Protein AF-A0AAW1JU58-F1 (afdb_monomer_lite)

pLDDT: mean 82.33, std 15.54, range [40.44, 94.75]

Organism: Popillia japonica (NCB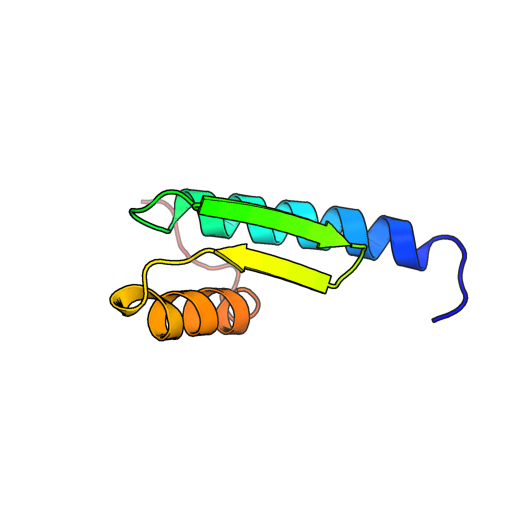I:txid7064)

Structure (mmCIF, N/CA/C/O backbone):
data_AF-A0AAW1JU58-F1
#
_entry.id   AF-A0AAW1JU58-F1
#
loop_
_atom_site.group_PDB
_atom_site.id
_atom_site.type_symbol
_atom_site.label_atom_id
_atom_site.label_alt_id
_atom_site.label_comp_id
_atom_site.label_asym_id
_atom_site.label_entity_id
_atom_site.label_seq_id
_atom_site.pdbx_PDB_ins_code
_atom_site.Cartn_x
_atom_site.Cartn_y
_atom_site.Cartn_z
_atom_site.occupancy
_atom_site.B_iso_or_equiv
_atom_site.auth_seq_id
_atom_site.auth_comp_id
_atom_site.auth_asym_id
_atom_site.auth_atom_id
_atom_site.pdbx_PDB_model_num
ATOM 1 N N . MET A 1 1 ? 12.366 9.498 -14.844 1.00 60.44 1 MET A N 1
ATOM 2 C CA . MET A 1 1 ? 11.362 8.679 -15.554 1.00 60.44 1 MET A CA 1
ATOM 3 C C . MET A 1 1 ? 11.896 8.357 -16.947 1.00 60.44 1 MET A C 1
ATOM 5 O O . MET A 1 1 ? 11.813 9.215 -17.812 1.00 60.44 1 MET A O 1
ATOM 9 N N . GLY A 1 2 ? 12.563 7.218 -17.161 1.00 74.44 2 GLY A N 1
ATOM 10 C CA . GLY A 1 2 ? 13.131 6.916 -18.492 1.00 74.44 2 GLY A CA 1
ATOM 11 C C . GLY A 1 2 ? 14.233 5.857 -18.528 1.00 74.44 2 GLY A C 1
ATOM 12 O O . GLY A 1 2 ? 14.580 5.379 -19.602 1.00 74.44 2 GLY A O 1
ATOM 13 N N . SER A 1 3 ? 14.762 5.460 -17.368 1.00 85.06 3 SER A N 1
ATOM 14 C CA . SER A 1 3 ? 15.587 4.256 -17.266 1.00 85.06 3 SER A CA 1
ATOM 15 C C . SER A 1 3 ? 14.686 3.026 -17.208 1.00 85.06 3 SER A C 1
ATOM 17 O O . SER A 1 3 ? 13.687 3.027 -16.486 1.00 85.06 3 SER A O 1
ATOM 19 N N . SER A 1 4 ? 15.070 1.963 -17.913 1.00 85.50 4 SER A N 1
ATOM 20 C CA . SER A 1 4 ? 14.415 0.650 -17.840 1.00 85.50 4 SER A CA 1
ATOM 21 C C . SER A 1 4 ? 14.462 0.035 -16.437 1.00 85.50 4 SER A C 1
ATOM 23 O O . SER A 1 4 ? 13.654 -0.833 -16.126 1.00 85.50 4 SER A O 1
ATOM 25 N N . LEU A 1 5 ? 15.367 0.507 -15.573 1.00 87.75 5 LEU A N 1
ATOM 26 C CA . LEU A 1 5 ? 15.472 0.063 -14.185 1.00 87.75 5 LEU A CA 1
ATOM 27 C C . LEU A 1 5 ? 14.461 0.758 -13.259 1.00 87.75 5 LEU A C 1
ATOM 29 O O . LEU A 1 5 ? 14.107 0.210 -12.220 1.00 87.75 5 LEU A O 1
ATOM 33 N N . SER A 1 6 ? 13.994 1.963 -13.606 1.00 89.56 6 SER A N 1
ATOM 34 C CA . SER A 1 6 ? 13.127 2.760 -12.726 1.00 89.56 6 SER A CA 1
ATOM 35 C C . SER A 1 6 ? 11.842 2.032 -12.298 1.00 89.56 6 SER A C 1
ATOM 37 O O . SER A 1 6 ? 11.552 2.064 -11.104 1.00 89.56 6 SER A O 1
ATOM 39 N N . PRO A 1 7 ? 11.108 1.330 -13.189 1.00 89.12 7 PRO A N 1
ATOM 40 C CA . PRO A 1 7 ? 9.908 0.590 -12.793 1.00 89.12 7 PRO A CA 1
ATOM 41 C C . PRO 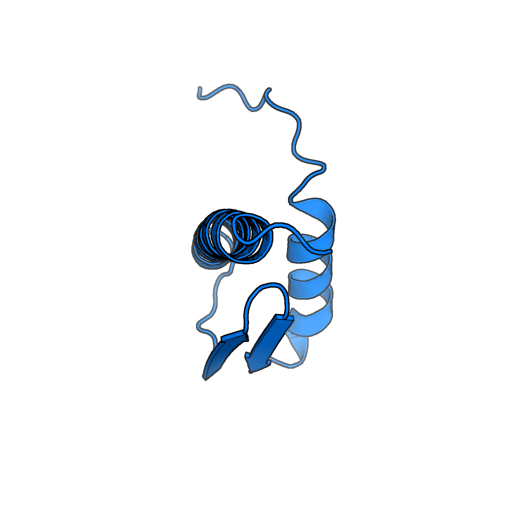A 1 7 ? 10.210 -0.566 -11.834 1.00 89.12 7 PRO A C 1
ATOM 43 O O . PRO A 1 7 ? 9.432 -0.828 -10.927 1.00 89.12 7 PRO A O 1
ATOM 46 N N . ILE A 1 8 ? 11.359 -1.229 -12.006 1.00 89.56 8 ILE A N 1
ATOM 47 C CA . ILE A 1 8 ? 11.784 -2.349 -11.154 1.00 89.56 8 ILE A CA 1
ATOM 48 C C . ILE A 1 8 ? 12.076 -1.846 -9.740 1.00 89.56 8 ILE A C 1
ATOM 50 O O . ILE A 1 8 ? 11.648 -2.444 -8.759 1.00 89.56 8 ILE A O 1
ATOM 54 N N . VAL A 1 9 ? 12.796 -0.728 -9.629 1.00 90.62 9 VAL A N 1
ATOM 55 C CA . VAL A 1 9 ? 13.098 -0.130 -8.324 1.00 90.62 9 VAL A CA 1
ATOM 56 C C . VAL A 1 9 ? 11.818 0.353 -7.643 1.00 90.62 9 VAL A C 1
ATOM 58 O O . VAL A 1 9 ? 11.646 0.093 -6.455 1.00 90.62 9 VAL A O 1
ATOM 61 N N . ALA A 1 10 ? 10.911 0.998 -8.383 1.00 89.31 10 ALA A N 1
ATOM 62 C CA . ALA A 1 10 ? 9.616 1.419 -7.854 1.00 89.31 10 ALA A CA 1
ATOM 63 C C . ALA A 1 10 ? 8.817 0.224 -7.310 1.00 89.31 10 ALA A C 1
ATOM 65 O O . ALA A 1 10 ? 8.339 0.279 -6.181 1.00 89.31 10 ALA A O 1
ATOM 66 N N . ASP A 1 11 ? 8.767 -0.885 -8.051 1.00 90.38 11 ASP A N 1
ATOM 67 C CA . ASP A 1 11 ? 8.077 -2.100 -7.617 1.00 90.38 11 ASP A CA 1
ATOM 68 C C . ASP A 1 11 ? 8.686 -2.704 -6.338 1.00 90.38 11 ASP A C 1
ATOM 70 O O . ASP A 1 11 ? 7.969 -3.029 -5.392 1.00 90.38 11 ASP A O 1
ATOM 74 N N . VAL A 1 12 ? 10.017 -2.798 -6.240 1.00 91.00 12 VAL A N 1
ATOM 75 C CA . VAL A 1 12 ? 10.695 -3.309 -5.030 1.00 91.00 12 VAL A CA 1
ATOM 76 C C . VAL A 1 12 ? 10.419 -2.427 -3.808 1.00 91.00 12 VAL A C 1
ATOM 78 O O . VAL A 1 12 ? 10.141 -2.936 -2.714 1.00 91.00 12 VAL A O 1
ATOM 81 N N . VAL A 1 13 ? 10.482 -1.105 -3.981 1.00 90.50 13 VAL A N 1
ATOM 82 C CA . VAL A 1 13 ? 10.217 -0.142 -2.905 1.00 90.50 13 VAL A CA 1
ATOM 83 C C . VAL A 1 13 ? 8.760 -0.237 -2.455 1.00 90.50 13 VAL A C 1
ATOM 85 O O . VAL A 1 13 ? 8.505 -0.394 -1.261 1.00 90.50 13 VAL A O 1
ATOM 88 N N . MET A 1 14 ? 7.812 -0.232 -3.392 1.00 90.88 14 MET A N 1
ATOM 89 C CA . MET A 1 14 ? 6.384 -0.319 -3.087 1.00 90.88 14 MET A CA 1
ATOM 90 C C . MET A 1 14 ? 6.012 -1.630 -2.396 1.00 90.88 14 MET A C 1
ATOM 92 O O . MET A 1 14 ? 5.299 -1.608 -1.395 1.00 90.88 14 MET A O 1
ATOM 96 N N . ASN A 1 15 ? 6.565 -2.763 -2.835 1.00 89.69 15 ASN A N 1
ATOM 97 C CA . ASN A 1 15 ? 6.363 -4.047 -2.159 1.00 89.69 15 ASN A CA 1
ATOM 98 C C . ASN A 1 15 ? 6.847 -4.020 -0.699 1.00 89.69 15 ASN A C 1
ATOM 100 O O . ASN A 1 15 ? 6.205 -4.586 0.188 1.00 89.69 15 ASN A O 1
ATOM 104 N N . THR A 1 16 ? 7.961 -3.334 -0.430 1.00 89.69 16 THR A N 1
ATOM 105 C CA . THR A 1 16 ? 8.506 -3.187 0.928 1.00 89.69 1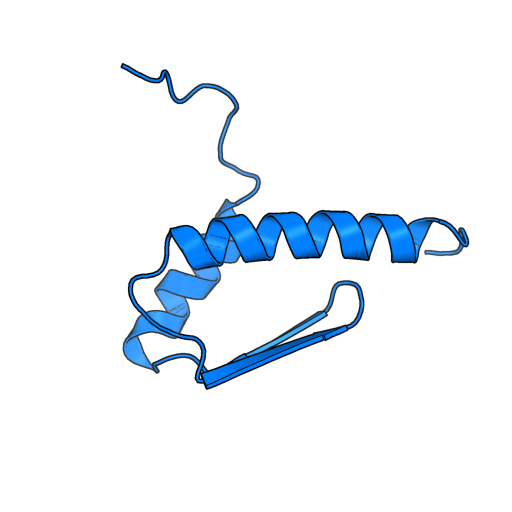6 THR A CA 1
ATOM 106 C C . THR A 1 16 ? 7.607 -2.308 1.798 1.00 89.69 16 THR A C 1
ATOM 108 O O . THR A 1 16 ? 7.268 -2.688 2.920 1.00 89.69 16 THR A O 1
ATOM 111 N N . VAL A 1 17 ? 7.167 -1.164 1.267 1.00 89.25 17 VAL A N 1
ATOM 112 C CA . VAL A 1 17 ? 6.234 -0.242 1.935 1.00 89.25 17 VAL A CA 1
ATOM 113 C C . VAL A 1 17 ? 4.929 -0.955 2.287 1.00 89.25 17 VAL A C 1
ATOM 115 O O . VAL A 1 17 ? 4.492 -0.924 3.437 1.00 89.25 17 VAL A O 1
ATOM 118 N N . LEU A 1 18 ? 4.343 -1.672 1.326 1.00 89.50 18 LEU A N 1
ATOM 119 C CA . LEU A 1 18 ? 3.095 -2.404 1.523 1.00 89.50 18 LEU A CA 1
ATOM 120 C C . LEU A 1 18 ? 3.214 -3.490 2.584 1.00 89.50 18 LEU A C 1
ATOM 122 O O . LEU A 1 18 ? 2.295 -3.656 3.385 1.00 89.50 18 LEU A O 1
ATOM 126 N N . LYS A 1 19 ? 4.330 -4.225 2.609 1.00 88.88 19 LYS A N 1
ATOM 127 C CA . LYS A 1 19 ? 4.573 -5.237 3.638 1.00 88.88 19 LYS A CA 1
ATOM 128 C C . LYS A 1 19 ? 4.592 -4.608 5.033 1.00 88.88 19 LYS A C 1
ATOM 130 O O . LYS A 1 19 ? 3.852 -5.053 5.902 1.00 88.88 19 LYS A O 1
ATOM 135 N N . ASN A 1 20 ? 5.349 -3.526 5.209 1.00 88.25 20 ASN A N 1
ATOM 136 C CA . ASN A 1 20 ? 5.448 -2.829 6.493 1.00 88.25 20 ASN A CA 1
ATOM 137 C C . ASN A 1 20 ? 4.101 -2.272 6.968 1.00 88.25 20 ASN A C 1
ATOM 139 O O . ASN A 1 20 ? 3.827 -2.268 8.164 1.00 88.25 20 ASN A O 1
ATOM 143 N N . ILE A 1 21 ? 3.267 -1.789 6.047 1.00 87.81 21 ILE A N 1
ATOM 144 C CA . ILE A 1 21 ? 1.940 -1.255 6.372 1.00 87.81 21 ILE A CA 1
ATOM 145 C C . ILE A 1 21 ? 0.976 -2.367 6.758 1.00 87.81 21 ILE A C 1
ATOM 147 O O . ILE A 1 21 ? 0.277 -2.234 7.759 1.00 87.81 21 ILE A O 1
ATOM 151 N N . ARG A 1 22 ? 0.953 -3.471 6.001 1.00 86.12 22 ARG A N 1
ATOM 152 C CA . ARG A 1 22 ? 0.099 -4.629 6.309 1.00 86.12 22 ARG A CA 1
ATOM 153 C C . ARG A 1 22 ? 0.356 -5.173 7.711 1.00 86.12 22 ARG A C 1
ATOM 155 O O . ARG A 1 22 ? -0.595 -5.573 8.368 1.00 86.12 22 ARG A O 1
ATOM 162 N N . ASP A 1 23 ? 1.606 -5.143 8.163 1.00 85.81 23 ASP A N 1
ATOM 163 C CA . ASP A 1 23 ? 1.984 -5.614 9.497 1.00 85.81 23 ASP A CA 1
ATOM 164 C C . ASP A 1 23 ? 1.567 -4.641 10.625 1.00 85.81 23 ASP A C 1
ATOM 166 O O . ASP A 1 23 ? 1.538 -5.030 11.791 1.00 85.81 23 ASP A O 1
ATOM 170 N N . GLN A 1 24 ? 1.229 -3.385 10.302 1.00 86.44 24 GLN A N 1
ATOM 171 C CA . GLN A 1 24 ? 0.884 -2.333 11.272 1.00 86.44 24 GLN A CA 1
ATOM 172 C C . GLN A 1 24 ? -0.619 -2.046 11.381 1.00 86.44 24 GLN A C 1
ATOM 174 O O . GLN A 1 24 ? -1.057 -1.456 12.370 1.00 86.44 24 GLN A O 1
ATOM 179 N N . VAL A 1 25 ? -1.420 -2.437 10.389 1.00 87.56 25 VAL A N 1
ATOM 180 C CA . VAL A 1 25 ? -2.860 -2.145 10.369 1.00 87.56 25 VAL A CA 1
ATOM 181 C C . VAL A 1 25 ? -3.680 -3.279 11.002 1.00 87.56 25 VAL A C 1
ATOM 183 O O . VAL A 1 25 ? -3.452 -4.449 10.697 1.00 87.56 25 VAL A O 1
ATOM 186 N N . PRO A 1 26 ? -4.680 -2.983 11.854 1.00 88.44 26 PRO A N 1
ATOM 187 C CA . PRO A 1 26 ? -5.473 -4.006 12.545 1.00 88.44 26 PRO A CA 1
ATOM 188 C C . PRO A 1 26 ? -6.633 -4.566 11.698 1.00 88.44 26 PRO A C 1
ATOM 190 O O . PRO A 1 26 ? -7.590 -5.118 12.241 1.00 88.44 26 PRO A O 1
ATOM 193 N N . TYR A 1 27 ? -6.596 -4.405 10.375 1.00 87.62 27 TYR A N 1
ATOM 194 C CA . TYR A 1 27 ? -7.683 -4.781 9.472 1.00 87.62 27 TYR A CA 1
ATOM 195 C C . TYR A 1 27 ? -7.150 -5.377 8.166 1.00 87.62 27 TYR A C 1
ATOM 197 O O . TYR A 1 27 ? -5.980 -5.244 7.813 1.00 87.62 27 TYR A O 1
ATOM 205 N N . VAL A 1 28 ? -8.042 -6.027 7.418 1.00 86.44 28 VAL A N 1
ATOM 206 C CA . VAL A 1 28 ? -7.726 -6.614 6.113 1.00 86.44 28 VAL A CA 1
ATOM 207 C C . VAL A 1 28 ? -8.228 -5.690 5.008 1.00 86.44 28 VAL A C 1
ATOM 209 O O . VAL A 1 28 ? -9.369 -5.232 5.041 1.00 86.44 28 VAL A O 1
ATOM 212 N N . PHE A 1 29 ? -7.383 -5.431 4.013 1.00 88.25 29 PHE A N 1
ATOM 213 C CA . PHE A 1 29 ? -7.770 -4.695 2.811 1.00 88.25 29 PHE A CA 1
ATOM 214 C C . PHE A 1 29 ? -8.803 -5.499 2.010 1.00 88.25 29 PHE A C 1
ATOM 216 O O . PHE A 1 29 ? -8.565 -6.664 1.692 1.00 88.25 29 PHE A O 1
ATOM 223 N N . GLY A 1 30 ? -9.934 -4.882 1.650 1.00 87.19 30 GLY A N 1
ATOM 224 C CA . GLY A 1 30 ? -10.998 -5.564 0.895 1.00 87.19 30 GLY A CA 1
ATOM 225 C C . GLY A 1 30 ? -10.575 -5.934 -0.532 1.00 87.19 30 GLY A C 1
ATOM 226 O O . GLY A 1 30 ? -10.944 -6.980 -1.056 1.00 87.19 30 GLY A O 1
ATOM 227 N N . PHE A 1 31 ? -9.746 -5.087 -1.136 1.00 90.44 31 PHE A N 1
ATOM 228 C CA . PHE A 1 31 ? -8.929 -5.391 -2.304 1.00 90.44 31 PHE A CA 1
ATOM 229 C C . PHE A 1 31 ? -7.675 -4.525 -2.250 1.00 90.44 31 PHE A C 1
ATOM 231 O O . PHE A 1 31 ? -7.654 -3.493 -1.575 1.00 90.44 31 PHE A O 1
ATOM 238 N N . MET A 1 32 ? -6.644 -4.934 -2.978 1.00 89.94 32 MET A N 1
ATOM 239 C CA . MET A 1 32 ? -5.421 -4.161 -3.138 1.00 89.94 32 MET A CA 1
ATOM 240 C C . MET A 1 32 ? -4.818 -4.464 -4.499 1.00 89.94 32 MET A C 1
ATOM 242 O O . MET A 1 32 ? -4.503 -5.612 -4.803 1.00 89.94 32 MET A O 1
ATOM 246 N N . TYR A 1 33 ? -4.687 -3.424 -5.306 1.00 91.69 33 TYR A N 1
ATOM 247 C CA . TYR A 1 33 ? -4.138 -3.470 -6.644 1.00 91.69 33 TYR A CA 1
ATOM 248 C C . TYR A 1 33 ? -3.013 -2.446 -6.736 1.00 91.69 33 TYR A C 1
ATOM 250 O O . TYR A 1 33 ? -3.237 -1.257 -6.517 1.00 91.69 33 TYR A O 1
ATOM 258 N N . GLN A 1 34 ? -1.807 -2.923 -7.021 1.00 90.06 34 GLN A N 1
ATOM 259 C CA . GLN A 1 34 ? -0.619 -2.096 -7.191 1.00 90.06 34 GLN A CA 1
ATOM 260 C C . GLN A 1 34 ? -0.263 -2.050 -8.678 1.00 90.06 34 GLN A C 1
ATOM 262 O O . GLN A 1 34 ? -0.223 -3.091 -9.338 1.00 90.06 34 GLN A O 1
ATOM 267 N N . TYR A 1 35 ? 0.022 -0.858 -9.190 1.00 89.25 35 TYR A N 1
ATOM 268 C CA . TYR A 1 35 ? 0.538 -0.645 -10.535 1.00 89.25 35 TYR A CA 1
ATOM 269 C C . TYR A 1 35 ? 1.778 0.244 -10.462 1.00 89.25 35 TYR A C 1
ATOM 271 O O . TYR A 1 35 ? 1.666 1.457 -10.353 1.00 89.25 35 TYR A O 1
ATOM 279 N N . VAL A 1 36 ? 2.965 -0.365 -10.526 1.00 86.75 36 VAL A N 1
ATOM 280 C CA . VAL A 1 36 ? 4.253 0.329 -10.348 1.00 86.75 36 VAL A CA 1
ATOM 281 C C . VAL A 1 36 ? 4.273 1.095 -9.014 1.00 86.75 36 VAL A C 1
ATOM 283 O O . VAL A 1 36 ? 4.412 0.451 -7.974 1.00 86.75 36 VAL A O 1
ATOM 286 N N . ASP A 1 37 ? 4.119 2.418 -9.035 1.00 85.31 37 ASP A N 1
ATOM 287 C CA . ASP A 1 37 ? 4.068 3.336 -7.894 1.00 85.31 37 ASP A CA 1
ATOM 288 C C . ASP A 1 37 ? 2.643 3.690 -7.430 1.00 85.31 37 ASP A C 1
ATOM 290 O O . ASP A 1 37 ? 2.472 4.202 -6.324 1.00 85.31 37 ASP A O 1
ATOM 294 N N . ASP A 1 38 ? 1.617 3.351 -8.210 1.00 88.94 38 ASP A N 1
ATOM 295 C CA . ASP A 1 38 ? 0.217 3.575 -7.856 1.00 88.94 38 ASP A CA 1
ATOM 296 C C . ASP A 1 38 ? -0.361 2.421 -7.022 1.00 88.94 38 ASP A C 1
ATOM 298 O O . ASP A 1 38 ? -0.077 1.238 -7.246 1.00 88.94 38 ASP A O 1
ATOM 302 N N . LEU A 1 39 ? -1.254 2.760 -6.087 1.00 90.12 39 LEU A N 1
ATOM 303 C CA . LEU A 1 39 ? -1.968 1.803 -5.246 1.00 90.12 39 LEU A CA 1
ATOM 304 C C . LEU A 1 39 ? -3.459 2.141 -5.163 1.00 90.12 39 LEU A C 1
ATOM 306 O O . LEU A 1 39 ? -3.841 3.214 -4.703 1.00 90.12 39 LEU A O 1
ATOM 310 N N . ALA A 1 40 ? -4.308 1.180 -5.518 1.00 91.75 40 ALA A N 1
ATOM 311 C CA . ALA A 1 40 ? -5.747 1.234 -5.293 1.00 91.75 40 ALA A CA 1
ATOM 312 C C . ALA A 1 40 ? -6.156 0.151 -4.288 1.00 91.75 40 ALA A C 1
ATOM 314 O O . ALA A 1 40 ? -5.873 -1.031 -4.490 1.00 91.75 40 ALA A O 1
ATOM 315 N N . CYS A 1 41 ? -6.844 0.524 -3.209 1.00 92.00 41 CYS A N 1
ATOM 316 C CA . CYS A 1 41 ? -7.303 -0.435 -2.207 1.00 92.00 41 CYS A CA 1
ATOM 317 C C . CYS A 1 41 ? -8.659 -0.061 -1.598 1.00 92.00 41 CYS A C 1
ATOM 319 O O . CYS A 1 41 ? -9.067 1.100 -1.621 1.00 92.00 41 CYS A O 1
ATOM 321 N N . ALA A 1 42 ? -9.355 -1.060 -1.048 1.00 93.12 42 ALA A N 1
ATOM 322 C CA . ALA A 1 42 ? -10.539 -0.846 -0.220 1.00 93.12 42 ALA A CA 1
ATOM 323 C C . ALA A 1 42 ? -10.172 -0.868 1.262 1.00 93.12 42 ALA A C 1
ATOM 325 O O . ALA A 1 42 ? -9.568 -1.829 1.748 1.00 93.12 42 ALA A O 1
ATOM 326 N N . LEU A 1 43 ? -10.622 0.167 1.967 1.00 92.56 43 LEU A N 1
ATOM 327 C CA . LEU A 1 43 ? -10.399 0.389 3.388 1.00 92.56 43 LEU A CA 1
ATOM 328 C C . LEU A 1 43 ? -11.734 0.599 4.113 1.00 92.56 43 LEU A C 1
ATOM 330 O O . LEU A 1 43 ? -12.668 1.148 3.518 1.00 92.56 43 LEU A O 1
ATOM 334 N N . PRO A 1 44 ? -11.835 0.227 5.401 1.00 92.69 44 PRO A N 1
ATOM 335 C CA . PRO A 1 44 ? -12.923 0.690 6.251 1.00 92.69 44 PRO A CA 1
ATOM 336 C C . PRO A 1 44 ? -12.943 2.221 6.288 1.00 92.69 44 PRO A C 1
ATOM 338 O O . PRO A 1 44 ? -11.904 2.848 6.485 1.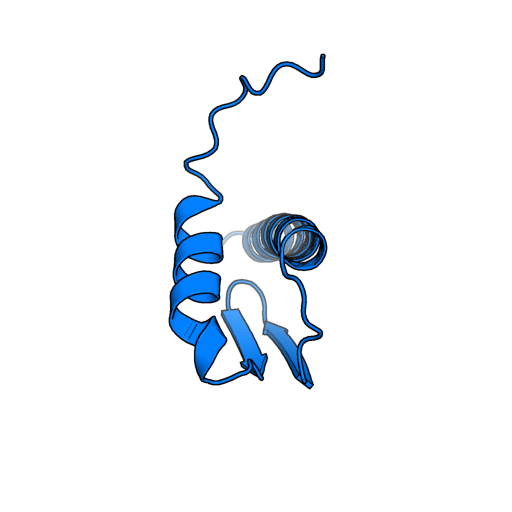00 92.69 44 PRO A O 1
ATOM 341 N N . THR A 1 45 ? -14.119 2.838 6.150 1.00 92.56 45 THR A N 1
ATOM 342 C CA . THR A 1 45 ? -14.250 4.306 6.089 1.00 92.56 45 THR A CA 1
ATOM 343 C C . THR A 1 45 ? -13.632 5.014 7.297 1.00 92.56 45 THR A C 1
ATOM 345 O O . THR A 1 45 ? -13.061 6.088 7.153 1.00 92.56 45 THR A O 1
ATOM 348 N N . VAL A 1 46 ? -13.704 4.391 8.476 1.00 94.75 46 VAL A N 1
ATOM 349 C CA . VAL A 1 46 ? -13.153 4.931 9.729 1.00 94.75 46 VAL A CA 1
ATOM 350 C C . VAL A 1 46 ? -11.622 4.930 9.774 1.00 94.75 46 VAL A C 1
ATOM 352 O O . VAL A 1 46 ? -11.041 5.696 10.531 1.00 94.75 46 VAL A O 1
ATOM 355 N N . GLU A 1 47 ? -10.970 4.114 8.942 1.00 93.00 47 GLU A N 1
ATOM 356 C CA . GLU A 1 47 ? -9.514 3.940 8.930 1.00 93.00 47 GLU A CA 1
ATOM 357 C C . GLU A 1 47 ? -8.820 4.720 7.810 1.00 93.00 47 GLU A C 1
ATOM 359 O O . GLU A 1 47 ? -7.593 4.716 7.751 1.00 93.00 47 GLU A O 1
ATOM 364 N N . ILE A 1 48 ? -9.557 5.394 6.917 1.00 91.06 48 ILE A N 1
ATOM 365 C CA . ILE A 1 48 ? -8.980 6.062 5.734 1.00 91.06 48 ILE A CA 1
ATOM 366 C C . ILE A 1 48 ? -7.862 7.032 6.137 1.00 91.06 48 ILE A C 1
ATOM 368 O O . ILE A 1 48 ? -6.738 6.901 5.658 1.00 91.06 48 ILE A O 1
ATOM 372 N N . GLU A 1 49 ? -8.141 7.953 7.060 1.00 92.75 49 GLU A N 1
ATOM 373 C CA . GLU A 1 49 ? -7.173 8.960 7.516 1.00 92.75 49 GLU A CA 1
ATOM 374 C C . GLU A 1 49 ? -5.959 8.330 8.209 1.00 92.75 49 GLU A C 1
ATOM 376 O O . GLU A 1 49 ? -4.817 8.686 7.930 1.00 92.75 49 GLU A O 1
ATOM 381 N N . ASN A 1 50 ? -6.189 7.351 9.088 1.00 91.12 50 ASN A N 1
ATOM 382 C CA . ASN A 1 50 ? -5.123 6.632 9.786 1.00 91.12 50 ASN A CA 1
ATOM 383 C C . ASN A 1 50 ? -4.185 5.931 8.790 1.00 91.12 50 ASN A C 1
ATOM 385 O O . ASN A 1 50 ? -2.963 6.031 8.875 1.00 91.12 50 ASN A O 1
ATOM 389 N N . THR A 1 51 ? -4.774 5.292 7.782 1.00 90.88 51 THR A N 1
ATOM 390 C CA . THR A 1 51 ? -4.044 4.593 6.724 1.00 90.88 51 THR A CA 1
ATOM 391 C C . THR A 1 51 ? -3.238 5.563 5.873 1.00 90.88 51 THR A C 1
ATOM 393 O O . THR A 1 51 ? -2.054 5.334 5.650 1.00 90.88 51 THR A O 1
ATOM 396 N N . LEU A 1 52 ? -3.843 6.670 5.434 1.00 89.62 52 LEU A N 1
ATOM 397 C CA . LEU A 1 52 ? -3.146 7.705 4.667 1.00 89.62 52 LEU A CA 1
ATOM 398 C C . LEU A 1 52 ? -1.971 8.291 5.455 1.00 89.62 52 LEU A C 1
ATOM 400 O O . LEU A 1 52 ? -0.878 8.435 4.911 1.00 89.62 52 LEU A O 1
ATOM 404 N N . ASN A 1 53 ? -2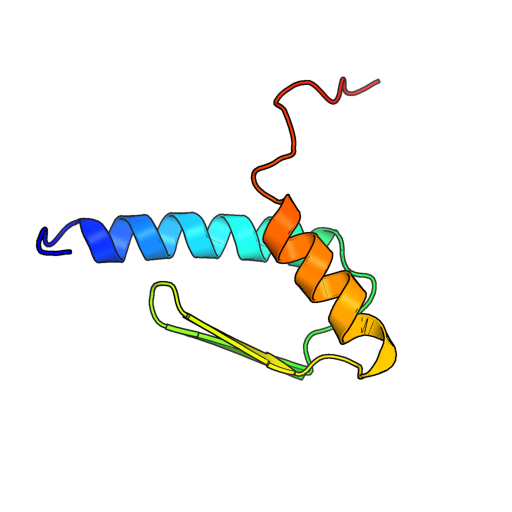.161 8.563 6.746 1.00 90.75 53 ASN A N 1
ATOM 405 C CA . ASN A 1 53 ? -1.086 9.025 7.618 1.00 90.75 53 ASN A CA 1
ATOM 406 C C . ASN A 1 53 ? 0.035 7.989 7.740 1.00 90.75 53 ASN A C 1
ATOM 408 O O . ASN A 1 53 ? 1.207 8.354 7.697 1.00 90.75 53 ASN A O 1
ATOM 412 N N . LEU A 1 54 ? -0.290 6.702 7.850 1.00 89.00 54 LEU A N 1
ATOM 413 C CA . LEU 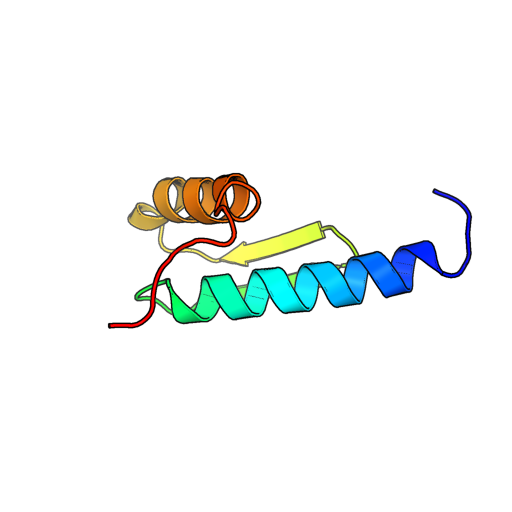A 1 54 ? 0.708 5.637 7.897 1.00 89.00 54 LEU A CA 1
ATOM 414 C C . LEU A 1 54 ? 1.529 5.560 6.597 1.00 89.00 54 LEU A C 1
ATOM 416 O O . LEU A 1 54 ? 2.755 5.480 6.655 1.00 89.00 54 LEU A O 1
ATOM 420 N N . PHE A 1 55 ? 0.871 5.636 5.433 1.00 87.12 55 PHE A N 1
ATOM 421 C CA . PHE A 1 55 ? 1.546 5.668 4.129 1.00 87.12 55 PHE A CA 1
ATOM 422 C C . PHE A 1 55 ? 2.464 6.890 3.988 1.00 87.12 55 PHE A C 1
ATOM 424 O O . PHE A 1 55 ? 3.612 6.747 3.570 1.00 87.12 55 PHE A O 1
ATOM 431 N N . ASN A 1 56 ? 1.990 8.077 4.373 1.00 86.81 56 ASN A N 1
ATOM 432 C CA . ASN A 1 56 ? 2.742 9.325 4.222 1.00 86.81 56 ASN A CA 1
ATOM 433 C C . ASN A 1 56 ? 3.935 9.435 5.184 1.00 86.81 56 ASN A C 1
ATOM 435 O O . ASN A 1 56 ? 4.947 10.033 4.830 1.00 86.81 56 ASN A O 1
ATOM 439 N N . ASN A 1 57 ? 3.845 8.839 6.375 1.00 85.81 57 ASN A N 1
ATOM 440 C CA . ASN A 1 57 ? 4.900 8.918 7.389 1.00 85.81 57 ASN A CA 1
ATOM 441 C C . ASN A 1 57 ? 5.904 7.755 7.327 1.00 85.81 57 ASN A C 1
ATOM 443 O O . ASN A 1 57 ? 6.838 7.709 8.128 1.00 85.81 57 ASN A O 1
ATOM 447 N N . ILE A 1 58 ? 5.756 6.806 6.394 1.00 75.38 58 ILE A N 1
ATOM 448 C CA . ILE A 1 58 ? 6.598 5.599 6.371 1.00 75.38 58 ILE A CA 1
ATOM 449 C C . ILE A 1 58 ? 8.088 5.902 6.138 1.00 75.38 58 ILE A C 1
ATOM 451 O O . ILE A 1 58 ? 8.951 5.136 6.564 1.00 75.38 58 ILE A O 1
ATOM 455 N N . CYS A 1 59 ? 8.387 7.030 5.489 1.00 62.09 59 CYS A N 1
ATOM 456 C CA . CYS A 1 59 ? 9.745 7.507 5.228 1.00 62.09 59 CYS A CA 1
ATOM 457 C C . CYS A 1 59 ? 10.313 8.394 6.352 1.00 62.09 59 CYS A C 1
ATOM 459 O O . CYS A 1 59 ? 11.516 8.640 6.360 1.00 62.09 59 CYS A O 1
ATOM 461 N N . ASP A 1 60 ? 9.481 8.843 7.300 1.00 57.28 60 ASP A N 1
ATOM 462 C CA . ASP A 1 60 ? 9.899 9.662 8.451 1.00 57.28 60 ASP A CA 1
ATOM 463 C C . ASP A 1 60 ? 10.361 8.817 9.650 1.00 57.28 60 ASP A C 1
ATOM 465 O O . ASP A 1 60 ? 10.862 9.342 10.651 1.00 57.28 60 ASP A O 1
ATOM 469 N N . VAL A 1 61 ? 10.255 7.487 9.555 1.00 50.09 61 VAL A N 1
ATOM 470 C CA . VAL A 1 61 ? 10.791 6.574 10.568 1.00 50.09 61 VAL A CA 1
ATOM 471 C C . VAL A 1 61 ? 12.318 6.537 10.454 1.00 50.09 61 VAL A C 1
ATOM 473 O O . VAL A 1 61 ? 12.906 5.790 9.672 1.00 50.09 61 VAL A O 1
ATOM 476 N N . GLN A 1 62 ? 12.967 7.377 11.260 1.00 41.50 62 GLN A N 1
ATOM 477 C CA . GLN A 1 62 ? 14.414 7.395 11.469 1.00 41.50 62 GLN A CA 1
ATOM 478 C C . GLN A 1 62 ? 14.950 6.005 11.884 1.00 41.50 62 GLN A C 1
ATOM 480 O O . GLN A 1 62 ? 14.264 5.265 12.595 1.00 41.50 62 GLN A O 1
ATOM 485 N N . PRO A 1 63 ? 16.206 5.657 11.536 1.00 44.66 63 PRO A N 1
ATOM 486 C CA . PRO A 1 63 ? 16.808 4.343 11.782 1.00 44.66 63 PRO A CA 1
ATOM 487 C C . PRO A 1 63 ? 17.254 4.162 13.246 1.00 44.66 63 PRO A C 1
ATOM 489 O O . PRO A 1 63 ? 18.406 3.829 13.508 1.00 44.66 63 PRO A O 1
ATOM 492 N N . ASN A 1 64 ? 16.382 4.438 14.222 1.00 46.34 64 ASN A N 1
ATOM 493 C CA . ASN A 1 64 ? 16.770 4.436 15.635 1.00 46.34 64 ASN A CA 1
ATOM 494 C C . ASN A 1 64 ? 15.704 3.947 16.626 1.00 46.34 64 ASN A C 1
ATOM 496 O O . ASN A 1 64 ? 15.747 4.303 17.806 1.00 46.34 64 ASN A O 1
ATOM 500 N N . THR A 1 65 ? 14.797 3.063 16.212 1.00 42.62 65 THR A N 1
ATOM 501 C CA . THR A 1 65 ? 13.994 2.319 17.192 1.00 42.62 65 THR A CA 1
ATOM 502 C C . THR A 1 65 ? 14.805 1.127 17.688 1.00 42.62 65 THR A C 1
ATOM 504 O O . THR A 1 65 ? 14.823 0.057 17.082 1.00 42.62 65 THR A O 1
ATOM 507 N N . LYS A 1 66 ? 15.533 1.357 18.787 1.00 40.44 66 LYS A N 1
ATOM 508 C CA . LYS A 1 66 ? 16.188 0.326 19.598 1.00 40.44 66 LYS A CA 1
ATOM 509 C C . LYS A 1 66 ? 15.199 -0.805 19.890 1.00 40.44 66 LYS A C 1
ATOM 511 O O . LYS A 1 66 ? 14.185 -0.579 20.547 1.00 40.44 66 LYS A O 1
ATOM 516 N N . LEU A 1 67 ? 15.531 -2.010 19.432 1.00 40.94 67 LEU A N 1
ATOM 517 C CA . LEU A 1 67 ? 15.005 -3.234 20.020 1.00 40.94 67 LEU A CA 1
ATOM 518 C C . LEU A 1 67 ? 15.561 -3.327 21.444 1.00 40.94 67 LEU A C 1
ATOM 520 O O . LEU A 1 67 ? 16.766 -3.170 21.660 1.00 40.94 67 LEU A O 1
ATOM 524 N N . ILE A 1 68 ? 14.632 -3.470 22.382 1.00 45.97 68 ILE A N 1
ATOM 525 C CA . ILE A 1 68 ? 14.859 -3.771 23.796 1.00 45.97 68 ILE A CA 1
ATOM 526 C C . ILE A 1 68 ? 15.608 -5.099 23.915 1.00 45.97 68 ILE A C 1
ATOM 528 O O . ILE A 1 68 ? 15.280 -6.012 23.121 1.00 45.97 68 ILE A O 1
#

Sequence (68 aa):
MGSSLSPIVADVVMNTVLKNIRDQVPYVFGFMYQYVDDLACALPTVEIENTLNLFNNICDVQPNTKLI

InterPro domains:
  IPR000477 Reverse transcriptase domain [PS50878] (1-68)

Foldseek 3Di:
DDDPCQLVVLVVVVVVLVVVLVVVDPDDWPDWDDDRNDIDTHDDPVCPVVSVVSSVCVVVPDPDPDDD

Radius of gyration: 13.87 Å; chains: 1; bounding box: 31×16×42 Å

Secondary structure (DSSP, 8-state):
---TTHHHHHHHHHHHHHHHHHTT-SS--S-EEEETTEEEE---GGGHHHHHHHHHHTT---S-----